Protein AF-A0A2E0AP69-F1 (afdb_monomer_lite)

Foldseek 3Di:
DDDDDDPPDCPVPPPVPPPPQAADDPPDDQPDPDPDRNSHHLQRLLVVVVVDVVSCVVCVVSNVSSCNPPDD

pLDDT: mean 77.37, std 16.1, range [43.22, 94.62]

Sequence (72 aa):
MIFGLVSFPISLLILATIQPIRFLPDEAQIACRAILPQCFTRHGWRQLCRRDPMVVEAHPEACHQAGHGTRH

Radius of gyration: 20.16 Å; chains: 1; bounding box: 70×30×33 Å

Structure (mmCIF, N/CA/C/O backbone):
data_AF-A0A2E0AP69-F1
#
_entry.id   AF-A0A2E0AP69-F1
#
loop_
_atom_site.group_PDB
_atom_site.id
_atom_site.type_symbol
_atom_site.label_atom_id
_atom_site.label_alt_id
_atom_site.label_comp_id
_atom_site.label_asym_id
_atom_site.label_entity_id
_atom_site.label_seq_id
_atom_site.pdbx_PDB_ins_code
_atom_site.Cartn_x
_atom_site.Cartn_y
_atom_site.Cartn_z
_atom_site.occupancy
_atom_site.B_iso_or_equiv
_atom_site.auth_seq_id
_atom_site.auth_comp_id
_atom_site.auth_asym_id
_atom_site.auth_a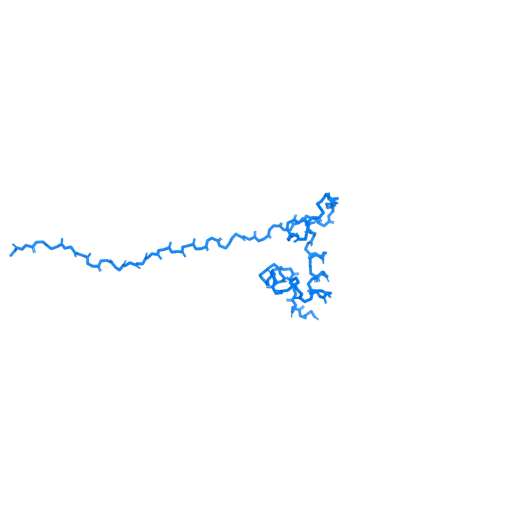tom_id
_atom_site.pdbx_PDB_model_num
ATOM 1 N N . MET A 1 1 ? 57.836 -1.535 20.469 1.00 43.22 1 MET A N 1
ATOM 2 C CA . MET A 1 1 ? 56.660 -1.025 21.203 1.00 43.22 1 MET A CA 1
ATOM 3 C C . MET A 1 1 ? 56.294 0.344 20.649 1.00 43.22 1 MET A C 1
ATOM 5 O O . MET A 1 1 ? 56.975 1.287 21.010 1.00 43.22 1 MET A O 1
ATOM 9 N N . ILE A 1 2 ? 55.273 0.442 19.787 1.00 51.78 2 ILE A N 1
ATOM 10 C CA . ILE A 1 2 ? 54.380 1.610 19.654 1.00 51.78 2 ILE A CA 1
ATOM 11 C C . ILE A 1 2 ? 53.001 1.041 19.286 1.00 51.78 2 ILE A C 1
ATOM 13 O O . ILE A 1 2 ? 52.876 0.233 18.370 1.00 51.78 2 ILE A O 1
ATOM 17 N N . PHE A 1 3 ? 52.026 1.414 20.107 1.00 43.94 3 PHE A N 1
ATOM 18 C CA . PHE A 1 3 ? 50.591 1.148 20.060 1.00 43.94 3 PHE A CA 1
ATOM 19 C C . PHE A 1 3 ? 50.024 1.436 18.653 1.00 43.94 3 PHE A C 1
ATOM 21 O O . PHE A 1 3 ? 50.404 2.411 18.023 1.00 43.94 3 PHE A O 1
ATOM 28 N N . GLY A 1 4 ? 49.169 0.608 18.058 1.00 52.81 4 GLY A N 1
ATOM 29 C CA . GLY A 1 4 ? 47.831 0.337 18.565 1.00 52.81 4 GLY A CA 1
ATOM 30 C C . GLY A 1 4 ? 46.857 1.402 18.061 1.00 52.81 4 GLY A C 1
ATOM 31 O O . GLY A 1 4 ? 46.510 2.287 18.822 1.00 52.81 4 GLY A O 1
ATOM 32 N N . LEU A 1 5 ? 46.408 1.295 16.805 1.00 58.16 5 LEU A N 1
ATOM 33 C CA . LEU A 1 5 ? 45.144 1.867 16.325 1.00 58.16 5 LEU A CA 1
ATOM 34 C C . LEU A 1 5 ? 44.548 0.917 15.280 1.00 58.16 5 LEU A C 1
ATOM 36 O O . LEU A 1 5 ? 44.704 1.074 14.074 1.00 58.16 5 LEU A O 1
ATOM 40 N N . VAL A 1 6 ? 43.943 -0.147 15.805 1.00 53.41 6 VAL A N 1
ATOM 41 C CA . VAL A 1 6 ? 42.675 -0.713 15.337 1.00 53.41 6 VAL A CA 1
ATOM 42 C C . VAL A 1 6 ? 42.114 -0.055 14.066 1.00 53.41 6 VAL A C 1
ATOM 44 O O . VAL A 1 6 ? 41.388 0.933 14.128 1.00 53.41 6 VAL A O 1
ATOM 47 N N . SER A 1 7 ? 42.392 -0.665 12.911 1.00 56.94 7 SER A N 1
ATOM 48 C CA . SER A 1 7 ? 41.545 -0.545 11.719 1.00 56.94 7 SER A CA 1
ATOM 49 C C . SER A 1 7 ? 40.236 -1.279 12.002 1.00 56.94 7 SER A C 1
ATOM 51 O O . SER A 1 7 ? 39.988 -2.366 11.486 1.00 56.94 7 SER A O 1
ATOM 53 N N . PHE A 1 8 ? 39.431 -0.739 12.918 1.00 55.31 8 PHE A N 1
ATOM 54 C CA . PHE A 1 8 ? 38.059 -1.190 13.058 1.00 55.31 8 PHE A CA 1
ATOM 55 C C . PHE A 1 8 ? 37.330 -0.735 11.798 1.00 55.31 8 PHE A C 1
ATOM 57 O O . PHE A 1 8 ? 37.425 0.439 11.427 1.00 55.31 8 PHE A O 1
ATOM 64 N N . PRO A 1 9 ? 36.684 -1.669 11.089 1.00 53.47 9 PRO A N 1
ATOM 65 C CA . PRO A 1 9 ? 36.090 -1.392 9.803 1.00 53.47 9 PRO A CA 1
ATOM 66 C C . PRO A 1 9 ? 35.095 -0.261 9.990 1.00 53.47 9 PRO A C 1
ATOM 68 O O . PRO A 1 9 ? 34.393 -0.198 11.001 1.00 53.47 9 PRO A O 1
ATOM 71 N N . ILE A 1 10 ? 35.010 0.594 8.979 1.00 58.47 10 ILE A N 1
ATOM 72 C CA . ILE A 1 10 ? 33.901 1.511 8.735 1.00 58.47 10 ILE A CA 1
ATOM 73 C C . ILE A 1 10 ? 32.660 0.632 8.472 1.00 58.47 10 ILE A C 1
ATOM 75 O O . ILE A 1 10 ? 32.102 0.582 7.386 1.00 58.47 10 ILE A O 1
ATOM 79 N N . SER A 1 11 ? 32.247 -0.142 9.477 1.00 54.66 11 SER A N 1
ATOM 80 C CA . SER A 1 11 ? 30.925 -0.725 9.629 1.00 54.66 11 SER A CA 1
ATOM 81 C C . SER A 1 11 ? 30.057 0.429 10.083 1.00 54.66 11 SER A C 1
ATOM 83 O O . SER A 1 11 ? 29.636 0.525 11.233 1.00 54.66 11 SER A O 1
ATOM 85 N N . LEU A 1 12 ? 29.904 1.377 9.160 1.00 57.06 12 LEU A N 1
ATOM 86 C CA . LEU A 1 12 ? 28.890 2.396 9.195 1.00 57.06 12 LEU A CA 1
ATOM 87 C C . LEU A 1 12 ? 27.582 1.613 9.302 1.00 57.06 12 LEU A C 1
ATOM 89 O O . LEU A 1 12 ? 27.085 1.062 8.322 1.00 57.06 12 LEU A O 1
ATOM 93 N N . LEU A 1 13 ? 27.109 1.465 10.538 1.00 58.41 13 LEU A N 1
ATOM 94 C CA . LEU A 1 13 ? 25.796 0.968 10.899 1.00 58.41 13 LEU A CA 1
ATOM 95 C C . LEU A 1 13 ? 24.785 1.934 10.288 1.00 58.41 13 LEU A C 1
ATOM 97 O O . LEU A 1 13 ? 24.234 2.798 10.963 1.00 58.41 13 LEU A O 1
ATOM 101 N N . ILE A 1 14 ? 24.545 1.805 8.986 1.00 62.72 14 ILE A N 1
ATOM 102 C CA . ILE A 1 14 ? 23.349 2.337 8.360 1.00 62.72 14 ILE A CA 1
ATOM 103 C C . ILE A 1 14 ? 22.237 1.382 8.799 1.00 62.72 14 ILE A C 1
ATOM 105 O O . ILE A 1 14 ? 21.787 0.524 8.045 1.00 62.72 14 ILE A O 1
ATOM 109 N N . LEU A 1 15 ? 21.807 1.498 10.061 1.00 54.78 15 LEU A N 1
ATOM 110 C CA . LEU A 1 15 ? 20.463 1.085 10.444 1.00 54.78 15 LEU A CA 1
ATOM 111 C C . LEU A 1 15 ? 19.526 2.059 9.725 1.00 54.78 15 LEU A C 1
ATOM 113 O O . LEU A 1 15 ? 19.064 3.046 10.295 1.00 54.78 15 LEU A O 1
ATOM 117 N N . ALA A 1 16 ? 19.285 1.811 8.436 1.00 57.19 16 ALA A N 1
ATOM 118 C CA . ALA A 1 16 ? 18.110 2.331 7.771 1.00 57.19 16 ALA A CA 1
ATOM 119 C C . ALA A 1 16 ? 16.936 1.757 8.563 1.00 57.19 16 ALA A C 1
ATOM 121 O O . ALA A 1 16 ? 16.610 0.575 8.459 1.00 57.19 16 ALA A O 1
ATOM 122 N N . THR A 1 17 ? 16.392 2.565 9.467 1.00 54.47 17 THR A N 1
ATOM 123 C CA . THR A 1 17 ? 15.213 2.203 10.237 1.00 54.47 17 THR A CA 1
ATOM 124 C C . THR A 1 17 ? 14.085 2.079 9.227 1.00 54.47 17 THR A C 1
ATOM 126 O O . THR A 1 17 ? 13.500 3.072 8.802 1.00 54.47 17 THR A O 1
ATOM 129 N N . ILE A 1 18 ? 13.824 0.849 8.781 1.00 58.78 18 ILE A N 1
ATOM 130 C CA . ILE A 1 18 ? 12.618 0.505 8.037 1.00 58.78 18 ILE A CA 1
ATOM 131 C C . ILE A 1 18 ? 11.483 0.734 9.029 1.00 58.78 18 ILE A C 1
ATOM 133 O O . ILE A 1 18 ? 11.133 -0.147 9.814 1.00 58.78 18 ILE A O 1
ATOM 137 N N . GLN A 1 19 ? 10.984 1.968 9.094 1.00 66.88 19 GLN A N 1
ATOM 138 C CA . GLN A 1 19 ? 9.827 2.247 9.918 1.00 66.88 19 GLN A CA 1
ATOM 139 C C . GLN A 1 19 ? 8.636 1.529 9.281 1.00 66.88 19 GLN A C 1
ATOM 141 O O . GLN A 1 19 ? 8.382 1.714 8.087 1.00 66.88 19 GLN A O 1
ATOM 146 N N . PRO A 1 20 ? 7.923 0.683 10.042 1.00 75.56 20 PRO A N 1
ATOM 147 C CA . PRO A 1 20 ? 6.769 -0.025 9.518 1.00 75.56 20 PRO A CA 1
ATOM 148 C C . PRO A 1 20 ? 5.724 0.992 9.067 1.00 75.56 20 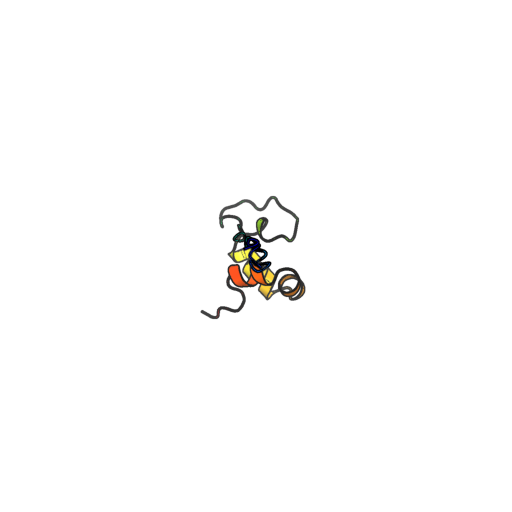PRO A C 1
ATOM 150 O O . PRO A 1 20 ? 5.421 1.947 9.788 1.00 75.56 20 PRO A O 1
ATOM 153 N N . ILE A 1 21 ? 5.163 0.788 7.877 1.00 85.00 21 ILE A N 1
ATOM 154 C CA . ILE A 1 21 ? 4.188 1.716 7.316 1.00 85.00 21 ILE A CA 1
ATOM 155 C C . ILE A 1 21 ? 2.900 1.606 8.130 1.00 85.00 21 ILE A C 1
ATOM 157 O O . ILE A 1 21 ? 2.302 0.536 8.269 1.00 85.00 21 ILE A O 1
ATOM 161 N N . ARG A 1 22 ? 2.480 2.730 8.712 1.00 87.31 22 ARG A N 1
ATOM 162 C CA . ARG A 1 22 ? 1.282 2.816 9.551 1.00 87.31 22 ARG A CA 1
ATOM 163 C C . ARG A 1 22 ? 0.104 3.241 8.688 1.00 87.31 22 ARG A C 1
ATOM 165 O O . ARG A 1 22 ? -0.073 4.424 8.426 1.00 87.31 22 ARG A O 1
ATOM 172 N N . PHE A 1 23 ? -0.679 2.266 8.245 1.00 89.31 23 PHE A N 1
ATOM 173 C CA . PHE A 1 23 ? -1.967 2.510 7.598 1.00 89.31 23 PHE A CA 1
ATOM 174 C C . PHE A 1 23 ? -2.999 3.014 8.610 1.00 89.31 23 PHE A C 1
ATOM 176 O O . PHE A 1 23 ? -2.864 2.786 9.817 1.00 89.31 23 PHE A O 1
ATOM 183 N N . LEU A 1 24 ? -4.053 3.656 8.111 1.00 89.12 24 LEU A N 1
ATOM 184 C CA . LEU A 1 24 ? -5.224 3.955 8.926 1.00 89.12 24 LEU A CA 1
ATOM 185 C C . LEU A 1 24 ? -5.921 2.657 9.368 1.00 89.12 24 LEU A C 1
ATOM 187 O O . LEU A 1 24 ? -5.910 1.675 8.614 1.00 89.12 24 LEU A O 1
ATOM 191 N N . PRO A 1 25 ? -6.553 2.651 10.556 1.00 85.12 25 PRO A N 1
ATOM 192 C CA . PRO A 1 25 ? -7.480 1.586 10.919 1.00 85.12 25 PRO A CA 1
ATOM 193 C C . PRO A 1 25 ? -8.663 1.578 9.944 1.00 85.12 25 PRO A C 1
ATOM 195 O O . PRO A 1 25 ? -9.001 2.614 9.365 1.00 85.12 25 PRO A O 1
ATOM 198 N N . ASP A 1 26 ? -9.279 0.416 9.742 1.00 80.12 26 ASP A N 1
ATOM 199 C CA . ASP A 1 26 ? -10.299 0.229 8.706 1.00 80.12 26 ASP A CA 1
ATOM 200 C C . ASP A 1 26 ? -11.560 1.087 8.938 1.00 80.12 26 ASP A C 1
ATOM 202 O O . ASP A 1 26 ? -12.245 1.447 7.982 1.00 80.12 26 ASP A O 1
ATOM 206 N N . GLU A 1 27 ? -11.817 1.500 10.181 1.00 78.25 27 GLU A N 1
ATOM 207 C CA . GLU A 1 27 ? -12.946 2.350 10.578 1.00 78.25 27 GLU A CA 1
ATOM 208 C C . GLU A 1 27 ? -12.613 3.855 10.575 1.00 78.25 27 GLU A C 1
ATOM 210 O O . GLU A 1 27 ? -13.452 4.683 10.943 1.00 78.25 27 GLU A O 1
ATOM 215 N N . ALA A 1 28 ? -11.393 4.247 10.188 1.00 76.94 28 ALA A N 1
ATOM 216 C CA . ALA A 1 28 ? -11.009 5.653 10.151 1.00 76.94 28 ALA A CA 1
ATOM 217 C C . ALA A 1 28 ? -11.797 6.423 9.086 1.00 76.94 28 ALA A C 1
ATOM 219 O O . ALA A 1 28 ? -11.827 6.056 7.909 1.00 76.94 28 ALA A O 1
ATOM 220 N N . GLN A 1 29 ? -12.341 7.578 9.472 1.00 69.88 29 GLN A N 1
ATOM 221 C CA . GLN A 1 29 ? -12.804 8.558 8.496 1.00 69.88 29 GLN A CA 1
ATOM 222 C C . GLN A 1 29 ? -11.586 9.143 7.773 1.00 69.88 29 GLN A C 1
ATOM 224 O O . GLN A 1 29 ? -10.730 9.788 8.383 1.00 69.88 29 GLN A O 1
ATOM 229 N N . ILE A 1 30 ? -11.492 8.896 6.465 1.00 67.31 30 ILE A N 1
ATOM 230 C CA . ILE A 1 30 ? -10.388 9.387 5.637 1.00 67.31 30 ILE A CA 1
ATOM 231 C C . ILE A 1 30 ? -10.513 10.910 5.503 1.00 67.31 30 ILE A C 1
ATOM 233 O O . ILE A 1 30 ? -11.286 11.417 4.694 1.00 67.31 30 ILE A O 1
ATOM 237 N N . ALA A 1 31 ? -9.739 11.644 6.302 1.00 62.97 31 ALA A N 1
ATOM 238 C CA . ALA A 1 31 ? -9.649 13.106 6.233 1.00 62.97 31 ALA A CA 1
ATOM 239 C C . ALA A 1 31 ? -8.502 13.599 5.328 1.00 62.97 31 ALA A C 1
ATOM 241 O O . ALA A 1 31 ? -8.424 14.780 4.991 1.00 62.97 31 ALA A O 1
ATOM 242 N N . CYS A 1 32 ? -7.589 12.709 4.936 1.00 75.50 32 CYS A N 1
ATOM 243 C CA . CYS A 1 32 ? -6.407 13.062 4.161 1.00 75.50 32 CYS A CA 1
ATOM 244 C C . CYS A 1 32 ? -6.677 12.959 2.651 1.00 75.50 32 CYS A C 1
ATOM 246 O O . CYS A 1 32 ? -7.178 11.948 2.168 1.00 75.50 32 CYS A O 1
ATOM 248 N N . ARG A 1 33 ? -6.320 14.008 1.897 1.00 72.62 33 ARG A N 1
ATOM 249 C CA . ARG A 1 33 ? -6.445 14.064 0.424 1.00 72.62 33 ARG A CA 1
ATOM 250 C C . ARG A 1 33 ? -5.168 13.676 -0.331 1.00 72.62 33 ARG A C 1
ATOM 252 O O . ARG A 1 33 ? -5.164 13.695 -1.557 1.00 72.62 33 ARG A O 1
ATOM 259 N N . ALA A 1 34 ? -4.084 13.368 0.376 1.00 80.25 34 ALA A N 1
ATOM 260 C CA . ALA A 1 34 ? -2.819 12.988 -0.242 1.00 80.25 34 ALA A CA 1
ATOM 261 C C . ALA A 1 34 ? -2.788 11.487 -0.563 1.00 80.25 34 ALA A C 1
ATOM 263 O O . ALA A 1 34 ? -3.278 10.671 0.220 1.00 80.25 34 ALA A O 1
ATOM 264 N N . ILE A 1 35 ? -2.159 11.119 -1.683 1.00 83.44 35 ILE A N 1
ATOM 265 C CA . ILE A 1 35 ? -1.862 9.720 -2.018 1.00 83.44 35 ILE A CA 1
ATOM 266 C C . ILE A 1 35 ? -0.625 9.298 -1.224 1.00 83.44 35 ILE A C 1
ATOM 268 O O . ILE A 1 35 ? 0.493 9.308 -1.724 1.00 83.44 35 ILE A O 1
ATOM 272 N N . LEU A 1 36 ? -0.831 9.001 0.057 1.00 86.56 36 LEU A N 1
ATOM 273 C CA . LEU A 1 36 ? 0.206 8.529 0.969 1.00 86.56 36 LEU A CA 1
ATOM 274 C C . LEU A 1 36 ? -0.304 7.308 1.741 1.00 86.56 36 LEU A C 1
ATOM 276 O O . LEU A 1 36 ? -1.468 7.314 2.141 1.00 86.56 36 LEU A O 1
ATOM 280 N N . PRO A 1 37 ? 0.533 6.296 2.028 1.00 86.00 37 PRO A N 1
ATOM 281 C CA . PRO A 1 37 ? 0.088 5.077 2.705 1.00 86.00 37 PRO A CA 1
ATOM 282 C C . PRO A 1 37 ? -0.638 5.334 4.035 1.00 86.00 37 PRO A C 1
ATOM 284 O O . PRO A 1 37 ? -1.663 4.720 4.317 1.00 86.00 37 PRO A O 1
ATOM 287 N N . GLN A 1 38 ? -0.157 6.303 4.819 1.00 87.25 38 GLN A N 1
ATOM 288 C CA . GLN A 1 38 ? -0.735 6.705 6.107 1.00 87.25 38 GLN A CA 1
ATOM 289 C C . GLN A 1 38 ? -2.112 7.372 6.019 1.00 87.25 38 GLN A C 1
ATOM 291 O O . GLN A 1 38 ? -2.744 7.623 7.039 1.00 87.25 38 GLN A O 1
ATOM 296 N N . CYS A 1 39 ? -2.566 7.688 4.810 1.00 88.00 39 CYS A N 1
ATOM 297 C CA . CYS A 1 39 ? -3.858 8.308 4.548 1.00 88.00 39 CYS A CA 1
ATOM 298 C C . CYS A 1 39 ? -4.918 7.300 4.103 1.00 88.00 39 CYS A C 1
ATOM 300 O O . CYS A 1 39 ? -6.064 7.679 3.879 1.00 88.00 39 CYS A O 1
ATOM 302 N N . PHE A 1 40 ? -4.552 6.024 3.981 1.00 89.50 40 PHE A N 1
ATOM 303 C CA . PHE A 1 40 ? -5.439 4.966 3.528 1.00 89.50 40 PHE A CA 1
ATOM 304 C C . PHE A 1 40 ? -5.493 3.843 4.549 1.00 89.50 40 PHE A C 1
ATOM 306 O O . PHE A 1 40 ? -4.529 3.568 5.267 1.00 89.50 40 PHE A O 1
ATOM 313 N N . THR A 1 41 ? -6.627 3.150 4.571 1.00 90.94 41 THR A N 1
ATOM 314 C CA . THR A 1 41 ? -6.706 1.843 5.218 1.00 90.94 41 THR A CA 1
ATOM 315 C C . THR A 1 41 ? -5.828 0.856 4.458 1.00 90.94 41 THR A C 1
ATOM 317 O O . THR A 1 41 ? -5.561 1.026 3.262 1.00 90.94 41 THR A O 1
ATOM 320 N N . ARG A 1 42 ? -5.394 -0.217 5.121 1.00 91.44 42 ARG A N 1
ATOM 321 C CA . ARG A 1 42 ? -4.605 -1.273 4.467 1.00 91.44 42 ARG A CA 1
ATOM 322 C C . ARG A 1 42 ? -5.337 -1.828 3.240 1.00 91.44 42 ARG A C 1
ATOM 324 O O . ARG A 1 42 ? -4.728 -2.030 2.188 1.00 91.44 42 ARG A O 1
ATOM 331 N N . HIS A 1 43 ? -6.650 -2.044 3.358 1.00 90.75 43 HIS A N 1
ATOM 332 C CA . HIS A 1 43 ? -7.486 -2.484 2.243 1.00 90.75 43 HIS A CA 1
ATOM 333 C C . HIS A 1 43 ? -7.506 -1.454 1.106 1.00 90.75 43 HIS A C 1
ATOM 335 O O . HIS A 1 43 ? -7.287 -1.816 -0.053 1.00 90.75 43 HIS A O 1
ATOM 341 N N . GLY A 1 44 ? -7.758 -0.183 1.429 1.00 91.06 44 GLY A N 1
ATOM 342 C CA . GLY A 1 44 ? -7.814 0.902 0.451 1.00 91.06 44 GLY A CA 1
ATOM 343 C C . GLY A 1 44 ? -6.499 1.060 -0.310 1.00 91.06 44 GLY A C 1
ATOM 344 O O . GLY A 1 44 ? -6.507 1.134 -1.538 1.00 91.06 44 GLY A O 1
ATOM 345 N N . TRP A 1 45 ? -5.367 1.004 0.397 1.00 92.94 45 TRP A N 1
ATOM 346 C CA . TRP A 1 45 ? -4.042 1.094 -0.214 1.00 92.94 45 TRP A CA 1
ATOM 347 C C . TRP A 1 45 ? -3.748 -0.088 -1.141 1.00 92.94 45 TRP A C 1
ATOM 349 O O . TRP A 1 45 ? -3.340 0.104 -2.283 1.00 92.94 45 TRP A O 1
ATOM 359 N N . ARG A 1 46 ? -4.039 -1.323 -0.706 1.00 94.06 46 ARG A N 1
ATOM 360 C CA . ARG A 1 46 ? -3.896 -2.518 -1.555 1.00 94.06 46 ARG A CA 1
ATOM 361 C C . ARG A 1 46 ? -4.718 -2.403 -2.837 1.00 94.06 46 ARG A C 1
ATOM 363 O O . ARG A 1 46 ? -4.255 -2.814 -3.899 1.00 94.06 46 ARG A O 1
ATOM 370 N N . GLN A 1 47 ? -5.940 -1.881 -2.748 1.00 92.88 47 GLN A N 1
ATOM 371 C CA . GLN A 1 47 ? -6.798 -1.684 -3.914 1.00 92.88 47 GLN A CA 1
ATOM 372 C C . GLN A 1 47 ? -6.250 -0.603 -4.851 1.00 92.88 47 GLN A C 1
ATOM 374 O O . GLN A 1 47 ? -6.307 -0.783 -6.066 1.00 92.88 47 GLN A O 1
ATOM 379 N N . LEU A 1 48 ? -5.674 0.468 -4.301 1.00 92.00 48 LEU A N 1
ATOM 380 C CA . LEU A 1 48 ? -4.998 1.501 -5.079 1.00 92.00 48 LEU A CA 1
ATOM 381 C C . LEU A 1 48 ? -3.785 0.933 -5.831 1.00 92.00 48 LEU A C 1
ATOM 383 O O . LEU A 1 48 ? -3.706 1.107 -7.042 1.00 92.00 48 LEU A O 1
ATOM 387 N N . CYS A 1 49 ? -2.927 0.154 -5.164 1.00 93.94 49 CYS A N 1
ATOM 388 C CA . CYS A 1 49 ? -1.789 -0.526 -5.798 1.00 93.94 49 CYS A CA 1
ATOM 389 C C . CYS A 1 49 ? -2.208 -1.446 -6.958 1.00 93.94 49 CYS A C 1
ATOM 391 O O . CYS A 1 49 ? -1.515 -1.533 -7.962 1.00 93.94 49 CYS A O 1
ATOM 393 N N . ARG A 1 50 ? -3.364 -2.121 -6.851 1.00 94.62 50 ARG A N 1
ATOM 394 C CA . ARG A 1 50 ? -3.890 -2.966 -7.942 1.00 94.62 50 ARG A CA 1
ATOM 395 C C . ARG A 1 50 ? -4.376 -2.159 -9.144 1.00 94.62 50 ARG A C 1
ATOM 397 O O . ARG A 1 50 ? -4.435 -2.696 -10.245 1.00 94.62 50 ARG A O 1
ATOM 404 N N . ARG A 1 51 ? -4.818 -0.922 -8.914 1.00 94.00 51 ARG A N 1
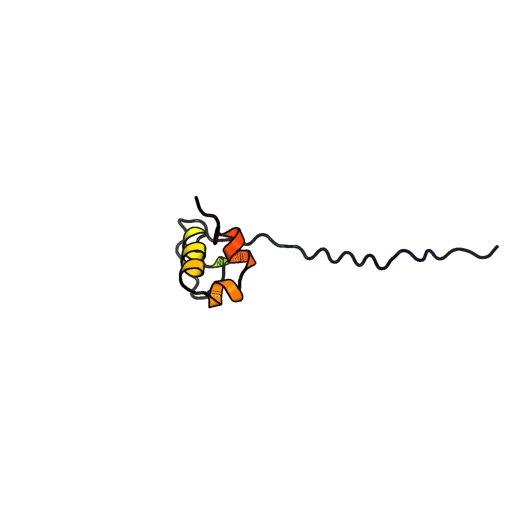ATOM 405 C CA . ARG A 1 51 ? -5.444 -0.072 -9.931 1.00 94.00 51 ARG A CA 1
ATOM 406 C C . ARG A 1 51 ? -4.431 0.812 -10.646 1.00 94.00 51 ARG A C 1
ATOM 408 O O . ARG A 1 51 ? -4.607 1.060 -11.834 1.00 94.00 51 ARG A O 1
ATOM 415 N N . ASP A 1 52 ? -3.432 1.305 -9.924 1.00 93.81 52 ASP A N 1
ATOM 416 C CA . ASP A 1 52 ? -2.498 2.306 -10.419 1.00 93.81 52 ASP A CA 1
ATOM 417 C C . ASP A 1 52 ? -1.044 1.800 -10.338 1.00 93.81 52 ASP A C 1
ATOM 419 O O . ASP A 1 52 ? -0.482 1.710 -9.240 1.00 93.81 52 ASP A O 1
ATOM 423 N N . PRO A 1 53 ? -0.409 1.478 -11.483 1.00 92.12 53 PRO A N 1
ATOM 424 C CA . PRO A 1 53 ? 0.976 1.024 -11.507 1.00 92.12 53 PRO A CA 1
ATOM 425 C C . PRO A 1 53 ? 1.964 2.107 -11.056 1.00 92.12 53 PRO A C 1
ATOM 427 O O . PRO A 1 53 ? 3.008 1.762 -10.507 1.00 92.12 53 PRO A O 1
ATOM 430 N N . MET A 1 54 ? 1.634 3.398 -11.194 1.00 92.44 54 MET A N 1
ATOM 431 C CA . MET A 1 54 ? 2.500 4.475 -10.703 1.00 92.44 54 MET A CA 1
ATOM 432 C C . MET A 1 54 ? 2.603 4.464 -9.177 1.00 92.44 54 MET A C 1
ATOM 434 O O . MET A 1 54 ? 3.650 4.790 -8.625 1.00 92.44 54 MET A O 1
ATOM 438 N N . VAL A 1 55 ? 1.542 4.054 -8.474 1.00 91.94 55 VAL A N 1
ATOM 439 C CA . VAL A 1 55 ? 1.569 3.913 -7.010 1.00 91.94 55 VAL A CA 1
ATOM 440 C C . VAL A 1 55 ? 2.462 2.747 -6.592 1.00 91.94 55 VAL A C 1
ATOM 442 O O . VAL A 1 55 ? 3.163 2.845 -5.586 1.00 91.94 55 VAL A O 1
ATOM 44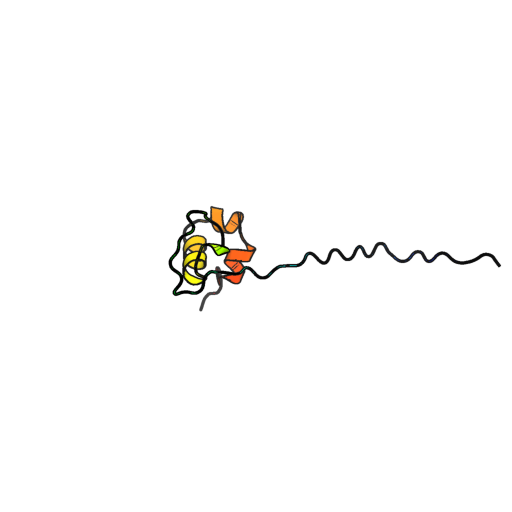5 N N . VAL A 1 56 ? 2.481 1.662 -7.371 1.00 93.56 56 VAL A N 1
ATOM 446 C CA . VAL A 1 56 ? 3.384 0.525 -7.136 1.00 93.56 56 VAL A CA 1
ATOM 447 C C . VAL A 1 56 ? 4.841 0.940 -7.322 1.00 93.56 56 VAL A C 1
ATOM 449 O O . VAL A 1 56 ? 5.681 0.564 -6.510 1.00 93.56 56 VAL A O 1
ATOM 452 N N . GLU A 1 57 ? 5.134 1.733 -8.351 1.00 92.50 57 GLU A N 1
ATOM 453 C CA . GLU A 1 57 ? 6.483 2.238 -8.620 1.00 92.50 57 GLU A CA 1
ATOM 454 C C . GLU A 1 57 ? 6.943 3.259 -7.569 1.00 92.50 57 GLU A C 1
ATOM 456 O O . GLU A 1 57 ? 8.065 3.177 -7.074 1.00 92.50 57 GLU A O 1
ATOM 461 N N . ALA A 1 58 ? 6.065 4.184 -7.171 1.00 90.88 58 ALA A N 1
ATOM 462 C CA . ALA A 1 58 ? 6.379 5.211 -6.179 1.00 90.88 58 ALA A CA 1
ATOM 463 C C . ALA A 1 58 ? 6.470 4.661 -4.744 1.00 90.88 58 ALA A C 1
ATOM 465 O O . ALA A 1 58 ? 7.233 5.175 -3.922 1.00 90.88 58 ALA A O 1
ATOM 466 N N . HIS A 1 59 ? 5.685 3.628 -4.419 1.00 92.06 59 HIS A N 1
ATOM 467 C CA . HIS A 1 59 ? 5.567 3.082 -3.065 1.00 92.06 59 HIS A CA 1
ATOM 468 C C . HIS A 1 59 ? 5.579 1.541 -3.031 1.00 92.06 59 HIS A C 1
ATOM 470 O O . HIS A 1 59 ? 4.644 0.923 -2.501 1.00 92.06 59 HIS A O 1
ATOM 476 N N . PRO A 1 60 ? 6.652 0.893 -3.522 1.00 91.06 60 PRO A N 1
ATOM 477 C CA . PRO A 1 60 ? 6.709 -0.562 -3.654 1.00 91.06 60 PRO A CA 1
ATOM 478 C C . PRO A 1 60 ? 6.585 -1.271 -2.301 1.00 91.06 60 PRO A C 1
ATOM 480 O O . PRO A 1 60 ? 5.808 -2.216 -2.161 1.00 91.06 60 PRO A O 1
ATOM 483 N N . GLU A 1 61 ? 7.267 -0.757 -1.274 1.00 90.69 61 GLU A N 1
ATOM 484 C CA . GLU A 1 61 ? 7.233 -1.315 0.082 1.00 90.69 61 GLU A CA 1
ATOM 485 C C . GLU A 1 61 ? 5.844 -1.184 0.726 1.00 90.69 61 GLU A C 1
ATOM 487 O O . GLU A 1 61 ? 5.355 -2.108 1.371 1.00 90.69 61 GLU A O 1
ATOM 492 N N . ALA A 1 62 ? 5.148 -0.068 0.490 1.00 91.31 62 ALA A N 1
ATOM 493 C CA . ALA A 1 62 ? 3.789 0.129 0.991 1.00 91.31 62 ALA A CA 1
ATOM 494 C C . ALA A 1 62 ? 2.804 -0.846 0.347 1.00 91.31 62 ALA A C 1
ATOM 496 O O . ALA A 1 62 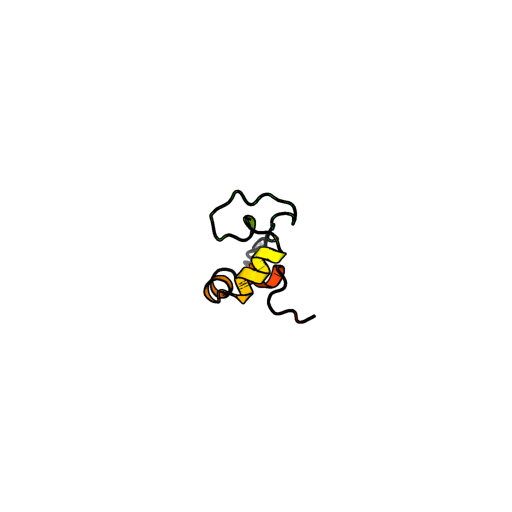? 1.948 -1.413 1.024 1.00 91.31 62 ALA A O 1
ATOM 497 N N . CYS A 1 63 ? 2.934 -1.066 -0.962 1.00 93.25 63 CYS A N 1
ATOM 498 C CA . CYS A 1 63 ? 2.126 -2.046 -1.669 1.00 93.25 63 CYS A CA 1
ATOM 499 C C . CYS A 1 63 ? 2.424 -3.469 -1.181 1.00 93.25 63 CYS A C 1
ATOM 501 O O . CYS A 1 63 ? 1.484 -4.226 -0.930 1.00 93.25 63 CYS A O 1
ATOM 503 N N . HIS A 1 64 ? 3.696 -3.816 -0.969 1.00 91.75 64 HIS A N 1
ATOM 504 C CA . HIS A 1 64 ? 4.080 -5.109 -0.408 1.00 91.75 64 HIS A CA 1
ATOM 505 C C . HIS A 1 64 ? 3.478 -5.322 0.987 1.00 91.75 64 HIS A C 1
ATOM 507 O O . HIS A 1 64 ? 2.746 -6.289 1.202 1.00 91.75 64 HIS A O 1
ATOM 513 N N . GLN A 1 65 ? 3.677 -4.371 1.905 1.00 91.00 65 GLN A N 1
ATOM 514 C CA . GLN A 1 65 ? 3.126 -4.442 3.259 1.00 91.00 65 GLN A CA 1
ATOM 515 C C . GLN A 1 65 ? 1.595 -4.472 3.270 1.00 91.00 65 GLN A C 1
ATOM 517 O O . GLN A 1 65 ? 1.014 -5.069 4.174 1.00 91.00 65 GLN A O 1
ATOM 522 N N . ALA A 1 66 ? 0.926 -3.882 2.276 1.00 91.38 66 ALA A N 1
ATOM 523 C CA . ALA A 1 66 ? -0.525 -3.949 2.127 1.00 91.38 66 ALA A CA 1
ATOM 524 C C . ALA A 1 66 ? -1.041 -5.284 1.548 1.00 91.38 66 ALA A C 1
ATOM 526 O O . ALA A 1 66 ? -2.254 -5.495 1.525 1.00 91.38 66 ALA A O 1
ATOM 527 N N . GLY A 1 67 ? -0.164 -6.193 1.103 1.00 90.25 67 GLY A N 1
ATOM 528 C CA . GLY A 1 67 ? -0.537 -7.473 0.484 1.00 90.25 67 GLY A CA 1
ATOM 529 C C . GLY A 1 67 ? -0.809 -7.371 -1.022 1.00 90.25 67 GLY A C 1
ATOM 530 O O . GLY A 1 67 ? -1.663 -8.073 -1.572 1.00 90.25 67 GLY A O 1
ATOM 531 N N . HIS A 1 68 ? -0.145 -6.446 -1.718 1.00 85.69 68 HIS A N 1
ATOM 532 C CA . HIS A 1 68 ? -0.129 -6.421 -3.178 1.00 85.69 68 HIS A CA 1
ATOM 533 C C . HIS A 1 68 ? 0.770 -7.554 -3.700 1.00 85.69 68 HIS A C 1
ATOM 535 O O . HIS A 1 68 ? 1.928 -7.656 -3.309 1.00 85.69 68 HIS A O 1
ATOM 541 N N . GLY A 1 69 ? 0.241 -8.423 -4.567 1.00 76.94 69 GLY A N 1
ATOM 542 C CA . GLY A 1 69 ? 0.973 -9.577 -5.116 1.00 76.94 69 GLY A CA 1
ATOM 543 C C . GLY A 1 69 ? 0.854 -10.882 -4.316 1.00 76.94 69 GLY A C 1
ATOM 544 O O . GLY A 1 69 ? 1.160 -11.943 -4.854 1.00 76.94 69 GLY A O 1
ATOM 545 N N . THR A 1 70 ? 0.330 -10.857 -3.088 1.00 67.50 70 THR A N 1
ATOM 546 C CA . THR A 1 70 ? -0.032 -12.083 -2.359 1.00 67.50 70 THR A CA 1
ATOM 547 C C . THR A 1 70 ? -1.367 -12.607 -2.898 1.00 67.50 70 THR A C 1
ATOM 549 O O . THR A 1 70 ? -2.425 -12.038 -2.610 1.00 67.50 70 THR A O 1
ATOM 552 N N . ARG A 1 71 ? -1.327 -13.653 -3.736 1.00 54.59 71 ARG A N 1
ATOM 553 C CA . ARG A 1 71 ? -2.513 -14.469 -4.051 1.00 54.59 71 ARG A CA 1
ATOM 554 C C . ARG A 1 71 ? -2.910 -15.224 -2.782 1.00 54.59 71 ARG A C 1
ATOM 556 O O . ARG A 1 71 ? -2.078 -15.940 -2.234 1.00 54.59 71 ARG A O 1
ATOM 563 N N . HIS A 1 72 ? 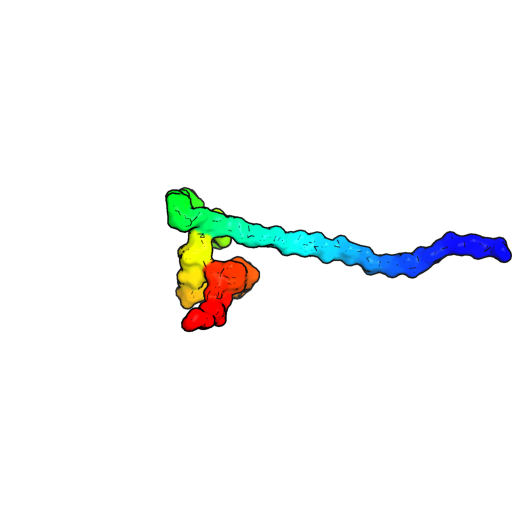-4.146 -15.019 -2.338 1.00 48.53 72 HIS A N 1
ATOM 564 C CA . HIS A 1 72 ? -4.837 -15.956 -1.456 1.00 48.53 72 HIS A CA 1
ATOM 565 C C . HIS A 1 72 ? -5.399 -17.099 -2.297 1.00 48.53 72 HIS A C 1
ATOM 567 O O . HIS A 1 72 ? -5.859 -16.798 -3.425 1.00 48.53 72 HIS A O 1
#

Secondary structure (DSSP, 8-state):
------------------PPP-PBPTT------S--GGGSBHHHHHHHHHH-HHHHHH-HHHHHHTTSS---